Protein AF-A0A7V1Z4J2-F1 (afdb_monomer_lite)

Radius of gyration: 16.79 Å; chains: 1; bounding box: 36×43×46 Å

Structure (mmCIF, N/CA/C/O backbone):
data_AF-A0A7V1Z4J2-F1
#
_entry.id   AF-A0A7V1Z4J2-F1
#
loop_
_atom_site.group_PDB
_atom_site.id
_atom_site.type_symbol
_atom_site.label_atom_id
_atom_site.label_alt_id
_atom_site.label_comp_id
_atom_site.label_asym_id
_atom_site.label_entity_id
_atom_site.label_seq_id
_atom_site.pdbx_PDB_ins_code
_atom_site.Cartn_x
_atom_site.Cartn_y
_atom_site.Cartn_z
_atom_site.occupancy
_atom_site.B_iso_or_equiv
_atom_site.auth_seq_id
_atom_site.auth_comp_id
_atom_site.auth_asym_id
_atom_site.auth_atom_id
_atom_site.pdbx_PDB_model_num
ATOM 1 N N . MET A 1 1 ? -7.305 26.911 -0.740 1.00 30.84 1 MET A N 1
ATOM 2 C CA . MET A 1 1 ? -8.683 26.377 -0.811 1.00 30.84 1 MET A CA 1
ATOM 3 C C . MET A 1 1 ? -8.662 25.027 -0.116 1.00 30.84 1 MET A C 1
ATOM 5 O O . MET A 1 1 ? -8.066 24.104 -0.649 1.00 30.84 1 MET A O 1
ATOM 9 N N . VAL A 1 2 ? -9.168 24.940 1.114 1.00 36.78 2 VAL A N 1
ATOM 10 C CA . VAL A 1 2 ? -9.214 23.670 1.857 1.00 36.78 2 VAL A CA 1
ATOM 11 C C . VAL A 1 2 ? -10.354 22.862 1.244 1.00 36.78 2 VAL A C 1
ATOM 13 O O . VAL A 1 2 ? -11.504 23.298 1.319 1.00 36.78 2 VAL A O 1
ATOM 16 N N . LEU A 1 3 ? -10.051 21.749 0.566 1.00 43.34 3 LEU A N 1
ATOM 17 C CA . LEU A 1 3 ? -11.085 20.786 0.188 1.00 43.34 3 LEU A CA 1
ATOM 18 C C . LEU A 1 3 ? -11.777 20.373 1.489 1.00 43.34 3 LEU A C 1
ATOM 20 O O . LEU A 1 3 ? -11.142 19.775 2.352 1.00 43.34 3 LEU A O 1
ATOM 24 N N . LYS A 1 4 ? -13.052 20.739 1.661 1.00 47.94 4 LYS A N 1
ATOM 25 C CA . LYS A 1 4 ? -13.869 20.203 2.752 1.00 47.94 4 LYS A CA 1
ATOM 26 C C . LYS A 1 4 ? -13.860 18.689 2.594 1.00 47.94 4 LYS A C 1
ATOM 28 O O . LYS A 1 4 ? -14.430 18.167 1.638 1.00 47.94 4 LYS A O 1
ATOM 33 N N . LEU A 1 5 ? -13.145 18.028 3.494 1.00 56.81 5 LEU A N 1
ATOM 34 C CA . LEU A 1 5 ? -13.043 16.587 3.562 1.00 56.81 5 LEU A CA 1
ATOM 35 C C . LEU A 1 5 ? -14.447 16.029 3.786 1.00 56.81 5 LEU A C 1
ATOM 37 O O . LEU A 1 5 ? -15.035 16.188 4.856 1.00 56.81 5 LEU A O 1
ATOM 41 N N . ASP A 1 6 ? -15.029 15.454 2.741 1.00 74.75 6 ASP A N 1
ATOM 42 C CA . ASP A 1 6 ? -16.361 14.884 2.831 1.00 74.75 6 ASP A CA 1
ATOM 43 C C . ASP A 1 6 ? -16.260 13.534 3.546 1.00 74.75 6 ASP A C 1
ATOM 45 O O . ASP A 1 6 ? -15.936 12.502 2.951 1.00 74.75 6 ASP A O 1
ATOM 49 N N . ARG A 1 7 ? -16.505 13.556 4.858 1.00 78.00 7 ARG A N 1
ATOM 50 C CA . ARG A 1 7 ? -16.503 12.372 5.723 1.00 78.00 7 ARG A CA 1
ATOM 51 C C . ARG A 1 7 ? -17.369 11.245 5.152 1.00 78.00 7 ARG A C 1
ATOM 53 O O . ARG A 1 7 ? -17.015 10.079 5.310 1.00 78.00 7 ARG A O 1
ATOM 60 N N . GLN A 1 8 ? -18.470 11.564 4.463 1.00 78.75 8 GLN A N 1
ATOM 61 C CA . GLN A 1 8 ? -19.324 10.547 3.844 1.00 78.7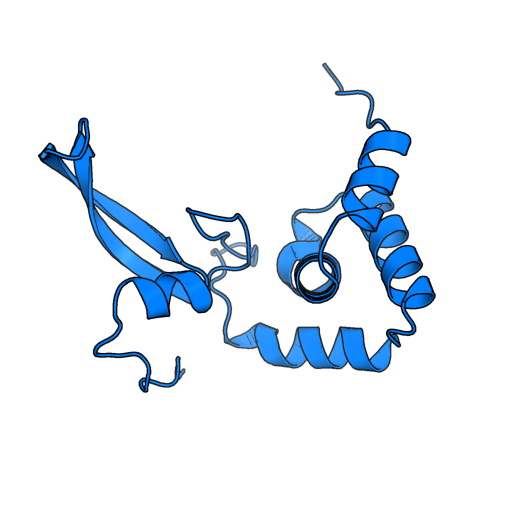5 8 GLN A CA 1
ATOM 62 C C . GLN A 1 8 ? -18.608 9.844 2.693 1.00 78.75 8 GLN A C 1
ATOM 64 O O . GLN A 1 8 ? -18.693 8.623 2.572 1.00 78.75 8 GLN A O 1
ATOM 69 N N . ARG A 1 9 ? -17.838 10.587 1.892 1.00 81.12 9 ARG A N 1
ATOM 70 C CA . ARG A 1 9 ? -17.018 10.013 0.820 1.00 81.12 9 ARG A CA 1
ATOM 71 C C . ARG A 1 9 ? -15.920 9.106 1.371 1.00 81.12 9 ARG A C 1
ATOM 73 O O . ARG A 1 9 ? -15.666 8.055 0.795 1.00 81.12 9 ARG A O 1
ATOM 80 N N . MET A 1 10 ? -15.296 9.470 2.491 1.00 80.44 10 MET A N 1
ATOM 81 C CA . MET A 1 10 ? -14.284 8.621 3.137 1.00 80.44 10 MET A CA 1
ATOM 82 C C . MET A 1 10 ? -14.884 7.320 3.671 1.00 80.44 10 MET A C 1
ATOM 84 O O . MET A 1 10 ? -14.317 6.257 3.442 1.00 80.44 10 MET A O 1
ATOM 88 N N . LEU A 1 11 ? -16.053 7.394 4.315 1.00 83.00 11 LEU A N 1
ATOM 89 C CA . LEU A 1 11 ? -16.788 6.217 4.785 1.00 83.00 11 LEU A CA 1
ATOM 90 C C . LEU A 1 11 ? -17.205 5.307 3.623 1.00 83.00 11 LEU A C 1
ATOM 92 O O . LEU A 1 11 ? -17.018 4.097 3.703 1.00 83.00 11 LEU A O 1
ATOM 96 N N . ALA A 1 12 ? -17.717 5.877 2.529 1.00 84.06 12 ALA A N 1
ATOM 97 C CA . ALA A 1 12 ? -18.084 5.117 1.336 1.00 84.06 12 ALA A CA 1
ATOM 98 C C . ALA A 1 12 ? -16.863 4.444 0.692 1.00 84.06 12 ALA A C 1
ATOM 100 O O . ALA A 1 12 ? -16.911 3.258 0.375 1.00 84.06 12 ALA A O 1
ATOM 101 N N . ASN A 1 13 ? -15.749 5.170 0.566 1.00 82.94 13 ASN A N 1
ATOM 102 C CA . ASN A 1 13 ? -14.497 4.623 0.048 1.00 82.94 13 ASN A CA 1
ATOM 103 C C . ASN A 1 13 ? -13.947 3.506 0.942 1.00 82.94 13 ASN A C 1
ATOM 105 O O . ASN A 1 13 ? -13.425 2.524 0.427 1.00 82.94 13 ASN A O 1
ATOM 109 N N . ALA A 1 14 ? -14.045 3.647 2.266 1.00 81.94 14 ALA A N 1
ATOM 110 C CA . ALA A 1 14 ? -13.615 2.608 3.193 1.00 81.94 14 ALA A CA 1
ATOM 111 C C . ALA A 1 14 ? -14.507 1.365 3.085 1.00 81.94 14 ALA A C 1
ATOM 113 O O . ALA A 1 14 ? -14.002 0.253 2.986 1.00 81.94 14 ALA A O 1
ATOM 114 N N . ALA A 1 15 ? -15.827 1.547 3.013 1.00 83.50 15 ALA A N 1
ATOM 115 C CA . ALA A 1 15 ? -16.774 0.448 2.860 1.00 83.50 15 ALA A CA 1
ATOM 116 C C . ALA A 1 15 ? -16.606 -0.313 1.531 1.00 83.50 15 ALA A C 1
ATOM 118 O O . ALA A 1 15 ? -16.792 -1.525 1.503 1.00 83.50 15 ALA A O 1
ATOM 119 N N . GLN A 1 16 ? -16.248 0.381 0.445 1.00 87.69 16 GLN A N 1
ATOM 120 C CA . GLN A 1 16 ? -16.040 -0.218 -0.880 1.00 87.69 16 GLN A CA 1
ATOM 121 C C . GLN A 1 16 ? -14.648 -0.830 -1.073 1.00 87.69 16 GLN A C 1
ATOM 123 O O . GLN A 1 16 ? -14.489 -1.685 -1.938 1.00 87.69 16 GLN A O 1
ATOM 128 N N . ALA A 1 17 ? -13.645 -0.390 -0.310 1.00 87.00 17 ALA A N 1
ATOM 129 C CA . ALA A 1 17 ? -12.280 -0.885 -0.444 1.00 87.00 17 ALA A CA 1
ATOM 130 C C . ALA A 1 17 ? -12.156 -2.346 0.006 1.00 87.00 17 ALA A C 1
ATOM 132 O O . ALA A 1 17 ? -12.786 -2.772 0.982 1.00 87.00 17 ALA A O 1
ATOM 133 N N . ASP A 1 18 ? -11.280 -3.092 -0.662 1.00 88.81 18 ASP A N 1
ATOM 134 C CA . ASP A 1 18 ? -10.929 -4.453 -0.265 1.00 88.81 18 ASP A CA 1
ATOM 135 C C . ASP A 1 18 ? -10.223 -4.464 1.097 1.00 88.81 18 ASP A C 1
ATOM 137 O O . ASP A 1 18 ? -9.535 -3.515 1.477 1.00 88.81 18 ASP A O 1
ATOM 141 N N . THR A 1 19 ? -10.347 -5.564 1.841 1.00 91.31 19 THR A N 1
ATOM 142 C CA . THR A 1 19 ? -9.733 -5.683 3.177 1.00 91.31 19 THR A CA 1
ATOM 143 C C . THR A 1 19 ? -8.212 -5.538 3.121 1.00 91.31 19 THR A C 1
ATOM 145 O O . THR A 1 19 ? -7.639 -4.840 3.951 1.00 91.31 19 THR A O 1
ATOM 148 N N . LEU A 1 20 ? -7.563 -6.131 2.114 1.00 87.38 20 LEU A N 1
ATOM 149 C CA . LEU A 1 20 ? -6.117 -5.994 1.907 1.00 87.38 20 LEU A CA 1
ATOM 150 C C . LEU A 1 20 ? -5.715 -4.551 1.581 1.00 87.38 20 LEU A C 1
ATOM 152 O O . LEU A 1 20 ? -4.702 -4.067 2.068 1.00 87.38 20 LEU A O 1
ATOM 156 N N . GLU A 1 21 ? -6.530 -3.840 0.802 1.00 86.88 21 GLU A N 1
ATOM 157 C CA . GLU A 1 21 ? -6.264 -2.440 0.477 1.00 86.88 21 GLU A CA 1
ATOM 158 C C . GLU A 1 21 ? -6.403 -1.536 1.709 1.00 86.88 21 GLU A C 1
ATOM 160 O O . GLU A 1 21 ? -5.600 -0.624 1.903 1.00 86.88 21 GLU A O 1
ATOM 165 N N . LEU A 1 22 ? -7.397 -1.792 2.565 1.00 90.75 22 LEU A N 1
ATOM 166 C CA . LEU A 1 22 ? -7.527 -1.092 3.842 1.00 90.75 22 LEU A CA 1
ATOM 167 C C . LEU A 1 22 ? -6.359 -1.393 4.779 1.00 90.75 22 LEU A C 1
ATOM 169 O O . LEU A 1 22 ? -5.847 -0.467 5.404 1.00 90.75 22 LEU A O 1
ATOM 173 N N . LEU A 1 23 ? -5.918 -2.651 4.841 1.00 92.25 23 LEU A N 1
ATOM 174 C CA . LEU A 1 23 ? -4.742 -3.054 5.606 1.00 92.25 23 LEU A CA 1
ATOM 175 C C . LEU A 1 23 ? -3.494 -2.297 5.139 1.00 92.25 23 LEU A C 1
ATOM 177 O O . LEU A 1 23 ? -2.855 -1.641 5.956 1.00 92.25 23 LEU A O 1
ATOM 181 N N . ASP A 1 24 ? -3.198 -2.289 3.836 1.00 89.12 24 ASP A N 1
ATOM 182 C CA . ASP A 1 24 ? -2.066 -1.539 3.270 1.00 89.12 24 ASP A CA 1
ATOM 183 C C . ASP A 1 24 ? -2.134 -0.048 3.618 1.00 89.12 24 ASP A C 1
ATOM 185 O O . ASP A 1 24 ? -1.122 0.577 3.942 1.00 89.12 24 ASP A O 1
ATOM 189 N N . ARG A 1 25 ? -3.338 0.528 3.583 1.00 89.06 25 ARG A N 1
ATOM 190 C CA . ARG A 1 25 ? -3.590 1.932 3.916 1.00 89.06 25 ARG A CA 1
ATOM 191 C C . ARG A 1 25 ? -3.263 2.259 5.372 1.00 89.06 25 ARG A C 1
ATOM 193 O O . ARG A 1 25 ? -2.591 3.257 5.616 1.00 89.06 25 ARG A O 1
ATOM 200 N N . VAL A 1 26 ? -3.700 1.439 6.328 1.00 91.75 26 VAL A N 1
ATOM 201 C CA . VAL A 1 26 ? -3.502 1.720 7.765 1.00 91.75 26 VAL A CA 1
ATOM 202 C C . VAL A 1 26 ? -2.126 1.308 8.290 1.00 91.75 26 VAL A C 1
ATOM 204 O O . VAL A 1 26 ? -1.694 1.837 9.317 1.00 91.75 26 VAL A O 1
ATOM 207 N N . THR A 1 27 ? -1.422 0.403 7.599 1.00 91.69 27 THR A N 1
ATOM 208 C CA . THR A 1 27 ? -0.105 -0.089 8.030 1.00 91.69 27 THR A CA 1
ATOM 209 C C . THR A 1 27 ? 1.048 0.540 7.254 1.00 91.69 27 THR A C 1
ATOM 211 O O . THR A 1 27 ? 1.961 1.106 7.852 1.00 91.69 27 THR A O 1
ATOM 214 N N . VAL A 1 28 ? 1.025 0.448 5.925 1.00 89.44 28 VAL A N 1
ATOM 215 C CA . VAL A 1 28 ? 2.150 0.803 5.057 1.00 89.44 28 VAL A CA 1
ATOM 216 C C . VAL A 1 28 ? 2.035 2.247 4.592 1.00 89.44 28 VAL A C 1
ATOM 218 O O . VAL A 1 28 ? 3.006 2.998 4.632 1.00 89.44 28 VAL A O 1
ATOM 221 N N . LEU A 1 29 ? 0.838 2.647 4.172 1.00 85.75 29 LEU A N 1
ATOM 222 C CA . LEU A 1 29 ? 0.566 3.965 3.606 1.00 85.75 29 LEU A CA 1
ATOM 223 C C . LEU A 1 29 ? -0.025 4.932 4.636 1.00 85.75 29 LEU A C 1
ATOM 225 O O . LEU A 1 29 ? -0.567 5.964 4.250 1.00 85.75 29 LEU A O 1
ATOM 229 N N . ARG A 1 30 ? 0.114 4.639 5.936 1.00 87.94 30 ARG A N 1
ATOM 230 C CA . ARG A 1 30 ? -0.451 5.451 7.026 1.00 87.94 30 ARG A CA 1
ATOM 231 C C . ARG A 1 30 ? -0.037 6.921 6.932 1.00 87.94 30 ARG A C 1
ATOM 233 O O . ARG A 1 30 ? -0.845 7.802 7.183 1.00 87.94 30 ARG A O 1
ATOM 240 N N . GLU A 1 31 ? 1.200 7.180 6.513 1.00 84.75 31 GLU A N 1
ATOM 241 C CA . GLU A 1 31 ? 1.759 8.531 6.338 1.00 84.75 31 GLU A CA 1
ATOM 242 C C . GLU A 1 31 ? 1.095 9.335 5.205 1.00 84.75 31 GLU A C 1
ATOM 244 O O . GLU A 1 31 ? 1.169 10.560 5.192 1.00 84.75 31 GLU A O 1
ATOM 249 N N . HIS A 1 32 ? 0.412 8.665 4.271 1.00 83.31 32 HIS A N 1
ATOM 250 C CA . HIS A 1 32 ? -0.333 9.302 3.179 1.00 83.31 32 HIS A CA 1
ATOM 251 C C . HIS A 1 32 ? -1.771 9.654 3.569 1.00 83.31 32 HIS A C 1
ATOM 253 O O . HIS A 1 32 ? -2.509 10.220 2.760 1.00 83.31 32 HIS A O 1
ATOM 259 N N . LEU A 1 33 ? -2.192 9.278 4.775 1.00 84.50 33 LEU A N 1
ATOM 260 C CA . LEU A 1 33 ? -3.553 9.439 5.249 1.00 84.50 33 LEU A CA 1
ATOM 261 C C . LEU A 1 33 ? -3.631 10.538 6.296 1.00 84.50 33 LEU A C 1
ATOM 263 O O . LEU A 1 33 ? -2.791 10.659 7.186 1.00 84.50 33 LEU A O 1
ATOM 267 N N . GLU A 1 34 ? -4.709 11.310 6.230 1.00 86.81 34 GLU A N 1
ATOM 268 C CA . GLU A 1 34 ? -5.078 12.166 7.346 1.00 86.81 34 GLU A CA 1
ATOM 269 C C . GLU A 1 34 ? -5.496 11.307 8.549 1.00 86.81 34 GLU A C 1
ATOM 271 O O . GLU A 1 34 ? -6.093 10.243 8.358 1.00 86.81 34 GLU A O 1
ATOM 276 N N . PRO A 1 35 ? -5.262 11.763 9.793 1.00 87.00 35 PRO A N 1
ATOM 277 C CA . PRO A 1 35 ? -5.566 10.978 10.992 1.00 87.00 35 PRO A CA 1
ATOM 278 C C . PRO A 1 35 ? -7.007 10.447 11.037 1.00 87.00 35 PRO A C 1
ATOM 280 O O . PRO A 1 35 ? -7.233 9.281 11.342 1.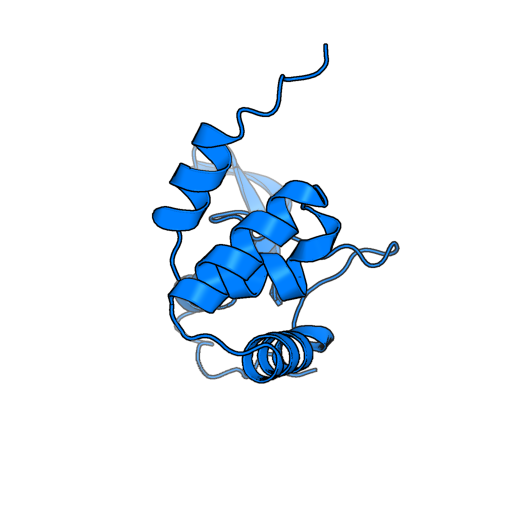00 87.00 35 PRO A O 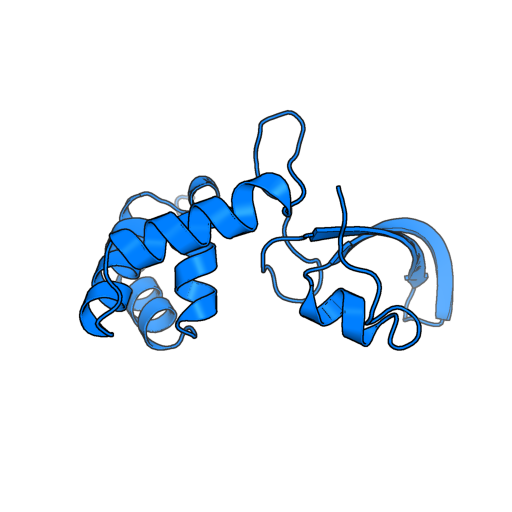1
ATOM 283 N N . GLN A 1 36 ? -7.979 11.265 10.620 1.00 87.31 36 GLN A N 1
ATOM 284 C CA . GLN A 1 36 ? -9.392 10.865 10.555 1.00 87.31 36 GLN A CA 1
ATOM 285 C C . GLN A 1 36 ? -9.652 9.746 9.533 1.00 87.31 36 GLN A C 1
ATOM 287 O O . GLN A 1 36 ? -10.548 8.926 9.723 1.00 87.31 36 GLN A O 1
ATOM 292 N N . ALA A 1 37 ? -8.882 9.695 8.442 1.00 88.00 37 ALA A N 1
ATOM 293 C CA . ALA A 1 37 ? -8.980 8.630 7.447 1.00 88.00 37 ALA A CA 1
ATOM 294 C C . ALA A 1 37 ? -8.519 7.289 8.025 1.00 88.00 37 ALA A C 1
ATOM 296 O O . ALA A 1 37 ? -9.119 6.255 7.735 1.00 88.00 37 ALA A O 1
ATOM 297 N N . VAL A 1 38 ? -7.464 7.325 8.847 1.00 90.25 38 VAL A N 1
ATOM 298 C CA . VAL A 1 38 ? -6.924 6.147 9.531 1.00 90.25 38 VAL A CA 1
ATOM 299 C C . VAL A 1 38 ? -7.955 5.591 10.506 1.00 90.25 38 VAL A C 1
ATOM 301 O O . VAL A 1 38 ? -8.265 4.409 10.430 1.00 90.25 38 VAL A O 1
ATOM 304 N N . GLU A 1 39 ? -8.565 6.443 11.332 1.00 91.19 39 GLU A N 1
ATOM 305 C CA . GLU A 1 39 ? -9.614 6.027 12.275 1.00 91.19 39 GLU A CA 1
ATOM 306 C C . GLU A 1 39 ? -10.808 5.368 11.567 1.00 91.19 39 GLU A C 1
ATOM 308 O O . GLU A 1 39 ? -11.308 4.332 12.005 1.00 91.19 39 GLU A O 1
ATOM 313 N N . ILE A 1 40 ? -11.255 5.938 10.440 1.00 92.12 40 ILE A N 1
ATOM 314 C CA . ILE A 1 40 ? -12.352 5.369 9.643 1.00 92.12 40 ILE A CA 1
ATOM 315 C C . ILE A 1 40 ? -11.969 3.994 9.081 1.00 92.12 40 ILE A C 1
ATOM 317 O O . ILE A 1 40 ? -12.781 3.069 9.109 1.00 92.12 40 ILE A O 1
ATOM 321 N N . ALA A 1 41 ? -10.748 3.853 8.564 1.00 91.00 41 ALA A N 1
ATOM 322 C CA . ALA A 1 41 ? -10.273 2.600 7.994 1.00 91.00 41 ALA A CA 1
ATOM 323 C C . ALA A 1 41 ? -10.065 1.514 9.064 1.00 91.00 41 ALA A C 1
ATOM 325 O O . ALA A 1 41 ? -10.467 0.373 8.849 1.00 91.00 41 ALA A O 1
ATOM 326 N N . GLU A 1 42 ? -9.508 1.860 10.228 1.00 93.12 42 GLU A N 1
ATOM 327 C CA . GLU A 1 42 ? -9.350 0.945 11.366 1.00 93.12 42 GLU A CA 1
ATOM 328 C C . GLU A 1 42 ? -10.716 0.488 11.907 1.00 93.12 42 GLU A C 1
ATOM 330 O O . GLU A 1 42 ? -10.913 -0.702 12.151 1.00 93.12 42 GLU A O 1
ATOM 335 N N . ALA A 1 43 ? -11.698 1.392 12.010 1.00 93.00 43 ALA A N 1
ATOM 336 C CA . ALA A 1 43 ? -13.061 1.035 12.409 1.00 93.00 43 ALA A CA 1
ATOM 337 C C . ALA A 1 43 ? -13.738 0.085 11.405 1.00 93.00 43 ALA A C 1
ATOM 339 O O . ALA A 1 43 ? -14.442 -0.849 11.798 1.00 93.00 43 ALA A O 1
ATOM 340 N N . GLU A 1 44 ? -13.518 0.297 10.107 1.00 94.06 44 GLU A N 1
ATOM 341 C CA . GLU A 1 44 ? -14.026 -0.588 9.058 1.00 94.06 44 GLU A CA 1
ATOM 342 C C . GLU A 1 44 ? -13.347 -1.967 9.089 1.00 94.06 44 GLU A C 1
ATOM 344 O O . GLU A 1 44 ? -14.027 -2.982 8.952 1.00 94.06 44 GLU A O 1
ATOM 349 N N . LEU A 1 45 ? -12.034 -2.030 9.329 1.00 94.88 45 LEU A N 1
ATOM 350 C CA . LEU A 1 45 ? -11.304 -3.288 9.518 1.00 94.88 45 LEU A CA 1
ATOM 351 C C . LEU A 1 45 ? -11.806 -4.054 10.747 1.00 94.88 45 LEU A C 1
ATOM 353 O O . LEU A 1 45 ? -12.091 -5.248 10.645 1.00 94.88 45 LEU A O 1
ATOM 357 N N . ALA A 1 46 ? -12.015 -3.363 11.869 1.00 94.62 46 ALA A N 1
ATOM 358 C CA . ALA A 1 46 ? -12.597 -3.954 13.070 1.00 94.62 46 ALA A CA 1
ATOM 359 C C . ALA A 1 46 ? -14.008 -4.508 12.806 1.00 94.62 46 ALA A C 1
ATOM 361 O O . ALA A 1 46 ? -14.334 -5.616 13.231 1.00 94.62 46 ALA A O 1
ATOM 362 N N . ARG A 1 47 ? -14.838 -3.791 12.031 1.00 94.00 47 ARG A N 1
ATOM 363 C CA . ARG A 1 47 ? -16.167 -4.265 11.601 1.00 94.00 47 ARG A CA 1
ATOM 364 C C . ARG A 1 47 ? -16.094 -5.541 10.756 1.00 94.00 47 ARG A C 1
ATOM 366 O O . ARG A 1 47 ? -17.020 -6.347 10.796 1.00 94.00 47 ARG A O 1
ATOM 373 N N . ARG A 1 48 ? -15.004 -5.735 10.009 1.00 94.56 48 ARG A N 1
ATOM 374 C CA . ARG A 1 48 ? -14.725 -6.948 9.219 1.00 94.56 48 ARG A CA 1
ATOM 375 C C . ARG A 1 48 ? -14.093 -8.077 10.041 1.00 94.56 48 ARG A C 1
ATOM 377 O O . ARG A 1 48 ? -13.794 -9.123 9.476 1.00 94.56 48 ARG A O 1
ATOM 384 N N . GLY A 1 49 ? -13.911 -7.882 11.348 1.00 95.31 49 GLY A N 1
ATOM 385 C CA . GLY A 1 49 ? -13.325 -8.867 12.255 1.00 95.31 49 GLY A CA 1
ATOM 386 C C . GLY A 1 49 ? -11.799 -8.916 12.237 1.00 95.31 49 GLY A C 1
ATOM 387 O O . GLY A 1 49 ? -11.237 -9.830 12.829 1.00 95.31 49 GLY A O 1
ATOM 388 N N . ILE A 1 50 ? -11.134 -7.956 11.586 1.00 96.19 50 ILE A N 1
ATOM 389 C CA . ILE A 1 50 ? -9.674 -7.867 11.583 1.00 96.19 50 ILE A CA 1
ATOM 390 C C . ILE A 1 50 ? -9.203 -7.266 12.906 1.00 96.19 50 ILE A C 1
ATOM 392 O O . ILE A 1 50 ? -9.651 -6.196 13.326 1.00 96.19 50 ILE A O 1
ATOM 396 N N . THR A 1 51 ? -8.289 -7.968 13.558 1.00 94.00 51 THR A N 1
ATOM 397 C CA . THR A 1 51 ? -7.754 -7.625 14.872 1.00 94.00 51 THR A CA 1
ATOM 398 C C . THR A 1 51 ? -6.564 -6.663 14.775 1.00 94.00 51 THR A C 1
ATOM 400 O O . THR A 1 51 ? -5.855 -6.641 13.764 1.00 94.00 51 THR A O 1
ATOM 403 N N . PRO A 1 52 ? -6.280 -5.884 15.836 1.00 91.94 52 PRO A N 1
ATOM 404 C CA . PRO A 1 52 ? -5.062 -5.077 15.907 1.00 91.94 52 PRO A CA 1
ATOM 405 C C . PRO A 1 52 ? -3.778 -5.894 15.697 1.00 91.94 52 PRO A C 1
ATOM 407 O O . PRO A 1 52 ? -2.854 -5.409 15.048 1.00 91.94 52 PRO A O 1
ATOM 410 N N . ASP A 1 53 ? -3.738 -7.141 16.178 1.00 93.06 53 ASP A N 1
ATOM 411 C CA . ASP A 1 53 ? -2.583 -8.030 16.006 1.00 93.06 53 ASP A CA 1
ATOM 412 C C . ASP A 1 53 ? -2.360 -8.414 14.535 1.00 93.06 53 ASP A C 1
ATOM 414 O O . ASP A 1 53 ? -1.220 -8.456 14.066 1.00 93.06 53 ASP A O 1
ATOM 418 N N . GLU A 1 54 ? -3.434 -8.653 13.773 1.00 92.75 54 GLU A N 1
ATOM 419 C CA . GLU A 1 54 ? -3.356 -8.900 12.326 1.00 92.75 54 GLU A CA 1
ATOM 420 C C . GLU A 1 54 ? -2.891 -7.657 11.565 1.00 92.75 54 GLU A C 1
ATOM 422 O O . GLU A 1 54 ? -2.053 -7.766 10.667 1.00 92.75 54 GLU A O 1
ATOM 427 N N . ILE A 1 55 ? -3.376 -6.474 11.955 1.00 92.62 55 ILE A N 1
ATOM 428 C CA . ILE A 1 55 ? -2.928 -5.190 11.399 1.00 92.62 55 ILE A CA 1
ATOM 429 C C . ILE A 1 55 ? -1.424 -5.016 11.644 1.00 92.62 55 ILE A C 1
ATOM 431 O O . ILE A 1 55 ? -0.666 -4.716 10.719 1.00 92.62 55 ILE A O 1
ATOM 435 N N . GLU A 1 56 ? -0.959 -5.245 12.871 1.00 91.88 56 GLU A N 1
ATOM 436 C CA . GLU A 1 56 ? 0.456 -5.100 13.207 1.00 91.88 56 GLU A CA 1
ATOM 437 C C . GLU A 1 56 ? 1.321 -6.143 12.484 1.00 91.88 56 GLU A C 1
ATOM 439 O O . GLU A 1 56 ? 2.379 -5.815 11.940 1.00 91.88 56 GLU A O 1
ATOM 444 N N . SER A 1 57 ? 0.854 -7.392 12.421 1.00 91.25 57 SER A N 1
ATOM 445 C CA . SER A 1 57 ? 1.513 -8.476 11.691 1.00 91.25 57 SER A CA 1
ATOM 446 C C . SER A 1 57 ? 1.675 -8.141 10.208 1.00 91.25 57 SER A C 1
ATOM 448 O O . SER A 1 57 ? 2.777 -8.268 9.666 1.00 91.25 57 SER A O 1
ATOM 450 N N . HIS A 1 58 ? 0.622 -7.613 9.575 1.00 90.75 58 HIS A N 1
ATOM 451 C CA . HIS A 1 58 ? 0.667 -7.136 8.193 1.00 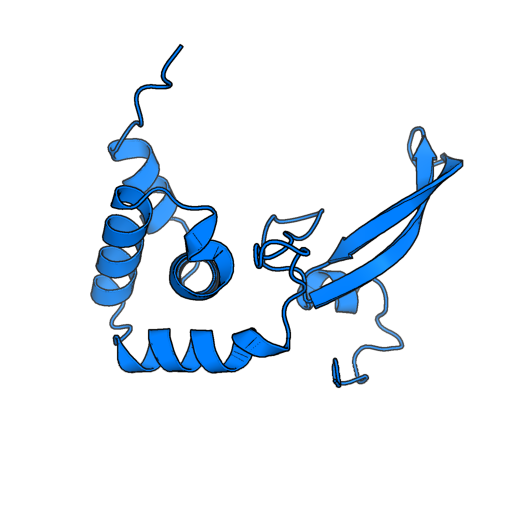90.75 58 HIS A CA 1
ATOM 452 C C . HIS A 1 58 ? 1.689 -6.005 8.037 1.00 90.75 58 HIS A C 1
ATOM 454 O O . HIS A 1 58 ? 2.552 -6.054 7.163 1.00 90.75 58 HIS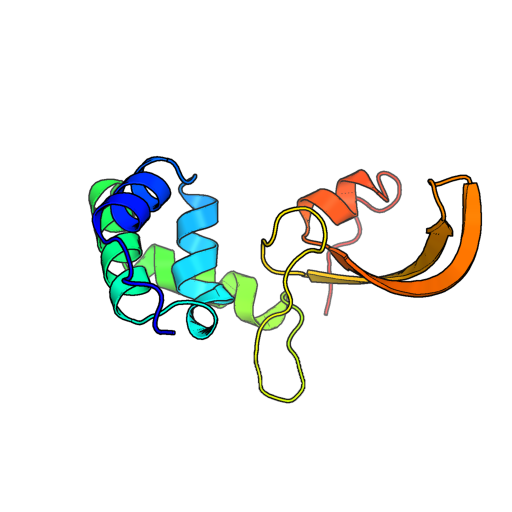 A O 1
ATOM 460 N N . GLY A 1 59 ? 1.681 -5.021 8.939 1.00 88.25 59 GLY A N 1
ATOM 461 C CA . GLY A 1 59 ? 2.669 -3.940 8.942 1.00 88.25 59 GLY A CA 1
ATOM 462 C C . GLY A 1 59 ? 4.115 -4.438 9.042 1.00 88.25 59 GLY A C 1
ATOM 463 O O . GLY A 1 59 ? 4.974 -3.988 8.282 1.00 88.25 59 GLY A O 1
ATOM 464 N N . ARG A 1 60 ? 4.396 -5.406 9.926 1.00 89.44 60 ARG A N 1
ATOM 465 C CA . ARG A 1 60 ? 5.729 -6.023 10.056 1.00 89.44 60 ARG A CA 1
ATOM 466 C C . ARG A 1 60 ? 6.144 -6.771 8.792 1.00 89.44 60 ARG A C 1
ATOM 468 O O . ARG A 1 60 ? 7.296 -6.642 8.375 1.00 89.44 60 ARG A O 1
ATOM 475 N N . HIS A 1 61 ? 5.216 -7.505 8.179 1.00 87.81 61 HIS A N 1
ATOM 476 C CA . HIS A 1 61 ? 5.461 -8.249 6.946 1.00 87.81 61 HIS A CA 1
ATOM 477 C C . HIS A 1 61 ? 5.927 -7.331 5.808 1.00 87.81 61 HIS A C 1
ATOM 479 O O . HIS A 1 61 ? 6.892 -7.644 5.115 1.00 87.81 61 HIS A O 1
ATOM 485 N N . TRP A 1 62 ? 5.298 -6.164 5.661 1.00 87.00 62 TRP A N 1
ATOM 486 C CA . TRP A 1 62 ? 5.598 -5.234 4.571 1.00 87.00 62 TRP A CA 1
ATOM 487 C C . TRP A 1 62 ? 6.722 -4.247 4.864 1.00 87.00 62 TRP A C 1
ATOM 489 O O . TRP A 1 62 ? 7.303 -3.699 3.931 1.00 87.00 62 TRP A O 1
ATOM 499 N N . ARG A 1 63 ? 7.070 -4.019 6.137 1.00 83.12 63 ARG A N 1
ATOM 500 C CA . ARG A 1 63 ? 7.985 -2.941 6.552 1.00 83.12 63 ARG A CA 1
ATOM 501 C C . ARG A 1 63 ? 9.310 -2.898 5.785 1.00 83.12 63 ARG A C 1
ATOM 503 O O . ARG A 1 63 ? 9.780 -1.800 5.499 1.00 83.12 63 ARG A O 1
ATOM 510 N N . HIS A 1 64 ? 9.887 -4.061 5.491 1.00 82.31 64 HIS A N 1
ATOM 511 C CA . HIS A 1 64 ? 11.176 -4.213 4.807 1.00 82.31 64 HIS A CA 1
ATOM 512 C C . HIS A 1 64 ? 11.043 -4.415 3.290 1.00 82.31 64 HIS A C 1
ATOM 514 O O . HIS A 1 64 ? 12.017 -4.253 2.574 1.00 82.31 64 HIS A O 1
ATOM 520 N N . ARG A 1 65 ? 9.842 -4.729 2.792 1.00 86.81 65 ARG A N 1
ATOM 521 C CA . ARG A 1 65 ? 9.597 -5.075 1.381 1.00 86.81 65 ARG A CA 1
ATOM 522 C C . ARG A 1 65 ? 9.186 -3.885 0.522 1.00 86.81 65 ARG A C 1
ATOM 524 O O . ARG A 1 65 ? 9.142 -3.985 -0.699 1.00 86.81 65 ARG A O 1
ATOM 531 N N . VAL A 1 66 ? 8.801 -2.781 1.157 1.00 90.31 66 VAL A N 1
ATOM 532 C CA . VAL A 1 66 ? 8.262 -1.604 0.473 1.00 90.31 66 VAL A CA 1
ATOM 533 C C . VAL A 1 66 ? 9.345 -0.567 0.243 1.00 90.31 66 VAL A C 1
ATOM 535 O O . VAL A 1 66 ? 10.164 -0.284 1.118 1.00 90.31 66 VAL A O 1
ATOM 538 N N . LEU A 1 67 ? 9.310 0.047 -0.932 1.00 90.06 67 LEU A N 1
ATOM 539 C CA . LEU A 1 67 ? 10.227 1.116 -1.284 1.00 90.06 67 LEU A CA 1
ATOM 540 C C . LEU A 1 67 ? 9.854 2.387 -0.532 1.00 90.06 67 LEU A C 1
ATOM 542 O O . LEU A 1 67 ? 8.706 2.833 -0.579 1.00 90.06 67 LEU A O 1
ATOM 546 N N . ARG A 1 68 ? 10.843 2.997 0.119 1.00 90.25 68 ARG A N 1
ATOM 547 C CA . ARG A 1 68 ? 10.701 4.266 0.836 1.00 90.25 68 ARG A CA 1
ATOM 548 C C . ARG A 1 68 ? 11.586 5.339 0.220 1.00 90.25 68 ARG A C 1
ATOM 550 O O . ARG A 1 68 ? 12.605 5.036 -0.399 1.00 90.25 68 ARG A O 1
ATOM 557 N N . ASP A 1 69 ? 11.175 6.589 0.357 1.00 88.12 69 ASP A N 1
ATOM 558 C CA . ASP A 1 69 ? 12.011 7.740 0.045 1.00 88.12 69 ASP A CA 1
ATOM 559 C C . ASP A 1 69 ? 13.001 8.043 1.186 1.00 88.12 69 ASP A C 1
ATOM 561 O O . ASP A 1 69 ? 12.976 7.428 2.254 1.00 88.12 69 ASP A O 1
ATOM 565 N N . GLU A 1 70 ? 13.880 9.022 0.968 1.00 88.06 70 GLU A N 1
ATOM 566 C CA . GLU A 1 70 ? 14.873 9.473 1.957 1.00 88.06 70 GLU A CA 1
ATOM 567 C C . GLU A 1 70 ? 14.244 10.047 3.240 1.00 88.06 70 GLU A C 1
ATOM 569 O O . GLU A 1 70 ? 14.920 10.195 4.255 1.00 88.06 70 GLU A O 1
ATOM 574 N N . ARG A 1 71 ? 12.949 10.381 3.203 1.00 85.25 71 ARG A N 1
ATOM 575 C CA . ARG A 1 71 ? 12.171 10.906 4.331 1.00 85.25 71 ARG A CA 1
ATOM 576 C C . ARG A 1 71 ? 11.396 9.806 5.058 1.00 85.25 71 ARG A C 1
ATOM 578 O O . ARG A 1 71 ? 10.758 10.097 6.065 1.00 85.25 71 ARG A O 1
ATOM 585 N N . GLY A 1 72 ? 11.469 8.564 4.577 1.00 83.81 72 GLY A N 1
ATOM 586 C CA . GLY A 1 72 ? 10.769 7.409 5.124 1.00 83.81 72 GLY A CA 1
ATOM 587 C C . GLY A 1 72 ? 9.383 7.152 4.528 1.00 83.81 72 GLY A C 1
ATOM 588 O O . GLY A 1 72 ? 8.800 6.117 4.858 1.00 83.81 72 GLY A O 1
ATOM 589 N N . MET A 1 73 ? 8.888 8.001 3.620 1.00 86.19 73 MET A N 1
ATOM 590 C CA . MET A 1 73 ? 7.572 7.838 2.998 1.00 86.19 73 MET A CA 1
ATOM 591 C C . MET A 1 73 ? 7.578 6.707 1.980 1.00 86.19 73 MET A C 1
ATOM 593 O O . MET A 1 73 ? 8.477 6.593 1.148 1.00 86.19 73 MET A O 1
ATOM 597 N N . VAL A 1 74 ? 6.543 5.873 2.019 1.00 89.81 74 VAL A N 1
ATOM 598 C CA . VAL A 1 74 ? 6.403 4.745 1.094 1.00 89.81 74 VAL A CA 1
ATOM 599 C C . VAL A 1 74 ? 6.028 5.228 -0.305 1.00 89.81 74 VAL A C 1
ATOM 601 O O . VAL A 1 74 ? 5.117 6.029 -0.485 1.00 89.81 74 VAL A O 1
ATOM 604 N N . TRP A 1 75 ? 6.694 4.705 -1.327 1.00 90.62 75 TRP A N 1
ATOM 605 C CA . TRP A 1 75 ? 6.299 4.963 -2.702 1.00 90.62 75 TRP A CA 1
ATOM 606 C C . TRP A 1 75 ? 5.049 4.177 -3.089 1.00 90.62 75 TRP A C 1
ATOM 608 O O . TRP A 1 75 ? 4.891 3.014 -2.732 1.00 90.62 75 TRP A O 1
ATOM 618 N N . ASN A 1 76 ? 4.202 4.792 -3.913 1.00 90.81 76 ASN A N 1
ATOM 619 C CA . ASN A 1 76 ? 3.017 4.147 -4.469 1.00 90.81 76 ASN A CA 1
ATOM 620 C C . ASN A 1 76 ? 3.282 3.592 -5.870 1.00 90.81 76 ASN A C 1
ATOM 622 O O . ASN A 1 76 ? 4.053 4.144 -6.660 1.00 90.81 76 ASN A O 1
ATOM 626 N N . CYS A 1 77 ? 2.577 2.516 -6.196 1.00 90.81 77 CYS A N 1
ATOM 627 C CA . CYS A 1 77 ? 2.530 1.931 -7.517 1.00 90.81 77 CYS A CA 1
ATOM 628 C C . CYS A 1 77 ? 1.925 2.925 -8.507 1.00 90.81 77 CYS A C 1
ATOM 630 O O . CYS A 1 77 ? 0.842 3.467 -8.275 1.00 90.81 77 CYS A O 1
ATOM 632 N N . CYS A 1 78 ? 2.579 3.092 -9.655 1.00 89.44 78 CYS A N 1
ATOM 633 C CA . CYS A 1 78 ? 2.131 3.997 -10.710 1.00 89.44 78 CYS A CA 1
ATOM 634 C C . CYS A 1 78 ? 0.779 3.605 -11.336 1.00 89.44 78 CYS A C 1
ATOM 636 O O . CYS A 1 78 ? 0.186 4.429 -12.025 1.00 89.44 78 CYS A O 1
ATOM 638 N N . LEU A 1 79 ? 0.322 2.362 -11.139 1.00 87.69 79 LEU A N 1
ATOM 639 C CA . LEU A 1 79 ? -0.867 1.804 -11.792 1.00 87.69 79 LEU A CA 1
ATOM 640 C C . LEU A 1 79 ? -2.104 1.737 -10.883 1.00 87.69 79 LEU A C 1
ATOM 642 O O . LEU A 1 79 ? -3.205 1.978 -11.361 1.00 87.69 79 LEU A O 1
ATOM 646 N N . CYS A 1 80 ? -1.952 1.426 -9.589 1.00 87.25 80 CYS A N 1
ATOM 647 C CA . CYS A 1 80 ? -3.092 1.300 -8.661 1.00 87.25 80 CYS A CA 1
ATOM 648 C C . CYS A 1 80 ? -2.956 2.060 -7.340 1.00 87.25 80 CYS A C 1
ATOM 650 O O . CYS A 1 80 ? -3.870 2.002 -6.526 1.00 87.25 80 CYS A O 1
ATOM 652 N N . GLY A 1 81 ? -1.832 2.728 -7.076 1.00 82.94 81 GLY A N 1
ATOM 653 C CA . GLY A 1 81 ? -1.648 3.466 -5.824 1.00 82.94 81 GLY A CA 1
ATOM 654 C C . GLY A 1 81 ? -1.352 2.615 -4.579 1.00 82.94 81 GLY A C 1
ATOM 655 O O . GLY A 1 81 ? -1.160 3.192 -3.516 1.00 82.94 81 GLY A O 1
ATOM 656 N N . ARG A 1 82 ? -1.272 1.277 -4.683 1.00 87.44 82 ARG A N 1
ATOM 657 C CA . ARG A 1 82 ? -0.787 0.397 -3.593 1.00 87.44 82 ARG A CA 1
ATOM 658 C C . ARG A 1 82 ? 0.698 0.619 -3.314 1.00 87.44 82 ARG A C 1
ATOM 660 O O . ARG A 1 82 ? 1.396 1.150 -4.173 1.00 87.44 82 ARG A O 1
ATOM 667 N N . ALA A 1 83 ? 1.197 0.158 -2.171 1.00 89.62 83 ALA A N 1
ATOM 668 C CA . ALA A 1 83 ? 2.615 0.255 -1.837 1.00 89.62 83 ALA A CA 1
ATOM 669 C C . ALA A 1 83 ? 3.503 -0.393 -2.915 1.00 89.62 83 ALA A C 1
ATOM 671 O O . ALA A 1 83 ? 3.240 -1.502 -3.389 1.00 89.62 83 ALA A O 1
ATOM 672 N N . ALA A 1 84 ? 4.536 0.329 -3.337 1.00 91.62 84 ALA A N 1
ATOM 673 C CA . ALA A 1 84 ? 5.498 -0.145 -4.314 1.00 91.62 84 ALA A CA 1
ATOM 674 C C . ALA A 1 84 ? 6.575 -0.996 -3.641 1.00 91.62 84 ALA A C 1
ATOM 676 O O . ALA A 1 84 ? 7.093 -0.634 -2.586 1.00 91.62 84 ALA A O 1
ATOM 677 N N . VAL A 1 85 ? 6.934 -2.096 -4.293 1.00 91.31 85 VAL A N 1
ATOM 678 C CA . VAL A 1 85 ? 7.952 -3.058 -3.837 1.00 91.31 85 VAL A CA 1
ATOM 679 C C . VAL A 1 85 ? 9.128 -3.156 -4.805 1.00 91.31 85 VAL A C 1
ATOM 681 O O . VAL A 1 85 ? 10.197 -3.618 -4.432 1.00 91.31 85 VAL A O 1
ATOM 684 N N . ALA A 1 86 ? 8.950 -2.693 -6.045 1.00 89.81 86 ALA A N 1
ATOM 685 C CA . ALA A 1 86 ? 9.985 -2.711 -7.068 1.00 89.81 86 ALA A CA 1
ATOM 686 C C . ALA A 1 86 ? 10.023 -1.400 -7.859 1.00 89.81 86 ALA A C 1
ATOM 688 O O . ALA A 1 86 ? 8.990 -0.757 -8.082 1.00 89.81 86 ALA A O 1
ATOM 689 N N . GLU A 1 87 ? 11.233 -1.007 -8.257 1.00 91.00 87 GLU A N 1
ATOM 690 C CA . GLU A 1 87 ? 11.518 0.148 -9.106 1.00 91.00 87 GLU A CA 1
ATOM 691 C C . GLU A 1 87 ? 12.203 -0.331 -10.383 1.00 91.00 87 GLU A C 1
ATOM 693 O O . GLU A 1 87 ? 13.117 -1.150 -10.347 1.00 91.00 87 GLU A O 1
ATOM 698 N N . GLU A 1 88 ? 11.765 0.213 -11.511 1.00 88.81 88 GLU A N 1
ATOM 699 C CA . GLU A 1 88 ? 12.252 -0.147 -12.831 1.00 88.81 88 GLU A CA 1
ATOM 700 C C . GLU A 1 88 ? 12.540 1.074 -13.676 1.00 88.81 88 GLU A C 1
ATOM 702 O O . GLU A 1 88 ? 11.814 2.067 -13.628 1.00 88.81 88 GLU A O 1
ATOM 707 N N . LEU A 1 89 ? 13.579 0.986 -14.500 1.00 87.12 89 LEU A N 1
ATOM 708 C CA . LEU A 1 89 ? 13.857 1.995 -15.505 1.00 87.12 89 LEU A CA 1
ATOM 709 C C . LEU A 1 89 ? 13.249 1.552 -16.831 1.00 87.12 89 LEU A C 1
ATOM 711 O O . LEU A 1 89 ? 13.763 0.647 -17.480 1.00 87.12 89 LEU A O 1
ATOM 715 N N . ASP A 1 90 ? 12.189 2.228 -17.257 1.00 83.25 90 ASP A N 1
ATOM 716 C CA . ASP A 1 90 ? 11.532 1.930 -18.526 1.00 83.25 90 ASP A CA 1
ATOM 717 C C . ASP A 1 90 ? 11.422 3.185 -19.393 1.00 83.25 90 ASP A C 1
ATOM 719 O O . ASP A 1 90 ? 11.523 4.323 -18.925 1.00 83.25 90 ASP A O 1
ATOM 723 N N . TRP A 1 91 ? 11.234 2.988 -20.690 1.00 83.56 91 TRP A N 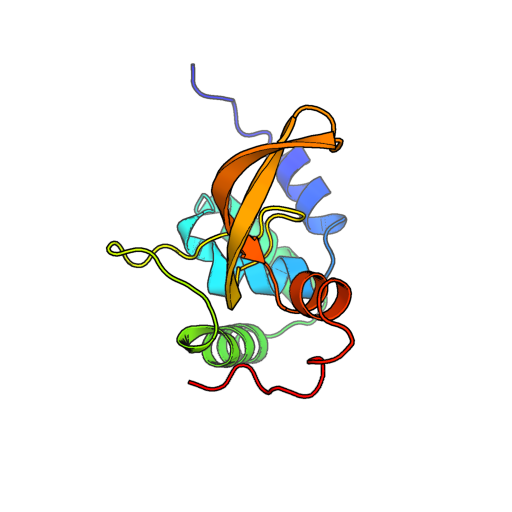1
ATOM 724 C CA . TRP A 1 91 ? 11.025 4.074 -21.630 1.00 83.56 91 TRP A CA 1
ATOM 725 C C . TRP A 1 91 ? 9.636 4.677 -21.448 1.00 83.56 91 TRP A C 1
ATOM 727 O O . TRP A 1 91 ? 8.612 4.018 -21.626 1.00 83.56 91 TRP A O 1
ATOM 737 N N . TYR A 1 92 ? 9.581 5.974 -21.164 1.00 77.88 92 TYR A N 1
ATOM 738 C CA . TYR A 1 92 ? 8.356 6.738 -21.329 1.00 77.88 92 TYR A CA 1
ATOM 739 C C . TYR A 1 92 ? 8.012 6.813 -22.818 1.00 77.88 92 TYR A C 1
ATOM 741 O O . TYR A 1 92 ? 8.758 7.397 -23.607 1.00 77.88 92 TYR A O 1
ATOM 749 N N . ARG A 1 93 ? 6.886 6.201 -23.200 1.00 79.75 93 ARG A N 1
ATOM 750 C CA . ARG A 1 93 ? 6.399 6.180 -24.581 1.00 79.75 93 ARG A CA 1
ATOM 751 C C . ARG A 1 93 ? 5.269 7.187 -24.762 1.00 79.75 93 ARG A C 1
ATOM 753 O O . ARG A 1 93 ? 4.208 7.037 -24.158 1.00 79.75 93 ARG A O 1
ATOM 760 N N . TRP A 1 94 ? 5.458 8.183 -25.624 1.00 76.19 94 TRP A N 1
ATOM 761 C CA . TRP A 1 94 ? 4.367 9.073 -26.023 1.00 76.19 94 TRP A CA 1
ATOM 762 C C . TRP A 1 94 ? 3.356 8.299 -26.872 1.00 76.19 94 TRP A C 1
ATOM 764 O O . TRP A 1 94 ? 3.737 7.619 -27.829 1.00 76.19 94 TRP A O 1
ATOM 774 N N . LEU A 1 95 ? 2.081 8.344 -26.464 1.00 75.75 95 LEU A N 1
ATOM 775 C CA . LEU A 1 95 ? 0.980 7.547 -27.033 1.00 75.75 95 LEU A CA 1
ATOM 776 C C . LEU A 1 95 ? 1.265 6.030 -27.096 1.00 75.75 95 LEU A C 1
ATOM 778 O O . LEU A 1 95 ? 0.690 5.324 -27.915 1.00 75.75 95 LEU A O 1
ATOM 782 N N . GLY A 1 96 ? 2.177 5.515 -26.264 1.00 72.00 96 GLY A N 1
ATOM 783 C CA . GLY A 1 96 ? 2.572 4.102 -26.277 1.00 72.00 96 GLY A CA 1
ATOM 784 C C . GLY A 1 96 ? 3.490 3.683 -27.436 1.00 72.00 96 GLY A C 1
ATOM 785 O O . GLY A 1 96 ? 3.974 2.552 -27.417 1.00 72.00 96 GLY A O 1
ATOM 786 N N . LEU A 1 97 ? 3.785 4.574 -28.393 1.00 75.62 97 LEU A N 1
ATOM 787 C CA . LEU A 1 97 ? 4.583 4.255 -29.585 1.00 75.62 97 LEU A CA 1
ATOM 788 C C . LEU A 1 97 ? 6.000 4.836 -29.566 1.00 75.62 97 LEU A C 1
ATOM 790 O O . LEU A 1 97 ? 6.934 4.130 -29.934 1.00 75.62 97 LEU A O 1
ATOM 794 N N . ILE A 1 98 ? 6.183 6.099 -29.166 1.00 81.94 98 ILE A N 1
ATOM 795 C CA . ILE A 1 98 ? 7.474 6.788 -29.345 1.00 81.94 98 ILE A CA 1
ATOM 796 C C . ILE A 1 98 ? 8.236 6.838 -28.015 1.00 81.94 98 ILE A C 1
ATOM 798 O O . ILE A 1 98 ? 7.819 7.596 -27.135 1.00 81.94 98 ILE A O 1
ATOM 802 N N . PRO A 1 99 ? 9.331 6.071 -27.832 1.00 81.25 99 PRO A N 1
ATOM 803 C CA . PRO A 1 99 ? 10.158 6.150 -26.632 1.00 81.25 99 PRO A CA 1
ATOM 804 C C . PRO A 1 99 ? 10.887 7.500 -26.595 1.00 81.25 99 PRO A C 1
ATOM 806 O O . PRO A 1 99 ? 11.701 7.794 -27.465 1.00 81.25 99 PRO A O 1
ATOM 809 N N . LEU A 1 100 ? 10.566 8.339 -25.608 1.00 82.75 100 LEU A N 1
ATOM 810 C CA . LEU A 1 100 ? 11.126 9.690 -25.492 1.00 82.75 100 LEU A CA 1
ATOM 811 C C . LEU A 1 100 ? 12.314 9.747 -24.531 1.00 82.75 100 LEU A C 1
ATOM 813 O O . LEU A 1 100 ? 13.350 10.314 -24.859 1.00 82.75 100 LEU A O 1
ATOM 817 N N . PHE A 1 101 ? 12.166 9.183 -23.334 1.00 85.69 101 PHE A N 1
ATOM 818 C CA . PHE A 1 101 ? 13.211 9.188 -22.311 1.00 85.69 101 PHE A CA 1
ATOM 819 C C . PHE A 1 101 ? 12.993 8.065 -21.301 1.00 85.69 101 PHE A C 1
ATOM 821 O O . PHE A 1 101 ? 11.873 7.588 -21.114 1.00 85.69 101 PHE A O 1
ATOM 828 N N . HIS A 1 102 ? 14.063 7.666 -20.618 1.00 84.69 102 HIS A N 1
ATOM 829 C CA . HIS A 1 102 ? 13.979 6.728 -19.508 1.00 84.69 102 HIS A CA 1
ATOM 830 C C . HIS A 1 102 ? 13.342 7.389 -18.285 1.00 84.69 102 HIS A C 1
ATOM 832 O O . HIS A 1 102 ? 13.755 8.465 -17.850 1.00 84.69 102 HIS A O 1
ATOM 838 N N . ARG A 1 103 ? 12.347 6.723 -17.706 1.00 87.25 103 ARG A N 1
ATOM 839 C CA . ARG A 1 103 ? 11.675 7.135 -16.478 1.00 87.25 103 ARG A CA 1
ATOM 840 C C . ARG A 1 103 ? 11.666 5.967 -15.502 1.00 87.25 103 ARG A C 1
ATOM 842 O O . ARG A 1 103 ? 11.470 4.821 -15.893 1.00 87.25 103 ARG A O 1
ATOM 849 N N . ARG A 1 104 ? 11.869 6.273 -14.221 1.00 88.75 104 ARG A N 1
ATOM 850 C CA . ARG A 1 104 ? 11.688 5.300 -13.144 1.00 88.75 104 ARG A CA 1
ATOM 851 C C . ARG A 1 104 ? 10.199 5.082 -12.895 1.00 88.75 104 ARG A C 1
ATOM 853 O O . ARG A 1 104 ? 9.474 6.043 -12.623 1.00 88.75 104 ARG A O 1
ATOM 860 N N . TYR A 1 105 ? 9.763 3.838 -12.993 1.00 89.69 105 TYR A N 1
ATOM 861 C CA . TYR A 1 105 ? 8.425 3.383 -12.645 1.00 89.69 105 TYR A CA 1
ATOM 862 C C . TYR A 1 105 ? 8.491 2.508 -11.407 1.00 89.69 105 TYR A C 1
ATOM 864 O O . TYR A 1 105 ? 9.481 1.830 -11.161 1.00 89.69 105 TYR A O 1
ATOM 872 N N . ARG A 1 106 ? 7.429 2.551 -10.609 1.00 92.44 106 ARG A N 1
ATOM 873 C CA . ARG A 1 106 ? 7.336 1.846 -9.336 1.00 92.44 106 ARG A CA 1
ATOM 874 C C . ARG A 1 106 ? 6.083 0.999 -9.335 1.00 92.44 106 ARG A C 1
ATOM 876 O O . ARG A 1 106 ? 4.999 1.480 -9.684 1.00 92.44 106 ARG A O 1
ATOM 883 N N . TYR A 1 107 ? 6.225 -0.255 -8.945 1.00 91.06 107 TYR A N 1
ATOM 884 C CA . TYR A 1 107 ? 5.163 -1.243 -9.061 1.00 91.06 107 TYR A CA 1
ATOM 885 C C . TYR A 1 107 ? 4.905 -1.927 -7.725 1.00 91.06 107 TYR A C 1
ATOM 887 O O . TYR A 1 107 ? 5.822 -2.152 -6.936 1.00 91.06 107 TYR A O 1
ATOM 895 N N . CYS A 1 108 ? 3.635 -2.240 -7.468 1.00 90.50 108 CYS A N 1
ATOM 896 C CA . CYS A 1 108 ? 3.273 -3.182 -6.418 1.00 90.50 108 CYS A CA 1
ATOM 897 C C . CYS A 1 108 ? 3.569 -4.610 -6.891 1.00 90.50 108 CYS A C 1
ATOM 899 O O . CYS A 1 108 ? 3.705 -4.854 -8.092 1.00 90.50 108 CYS A O 1
ATOM 901 N N . GLU A 1 109 ? 3.607 -5.556 -5.955 1.00 87.94 109 GLU A N 1
ATOM 902 C CA . GLU A 1 109 ? 3.936 -6.961 -6.221 1.00 87.94 109 GLU A CA 1
ATOM 903 C C . GLU A 1 109 ? 3.084 -7.560 -7.353 1.00 87.94 109 GLU A C 1
ATOM 905 O O . GLU A 1 109 ? 3.599 -8.202 -8.266 1.00 87.94 109 GLU A O 1
ATOM 910 N N . THR A 1 110 ? 1.775 -7.286 -7.344 1.00 88.81 110 THR A N 1
ATOM 911 C CA . THR A 1 110 ? 0.842 -7.779 -8.365 1.00 88.81 110 THR A CA 1
ATOM 912 C C . THR A 1 110 ? 1.187 -7.265 -9.762 1.00 88.81 110 THR A C 1
ATOM 914 O O . THR A 1 110 ? 1.271 -8.050 -10.703 1.00 88.81 110 THR A O 1
ATOM 917 N N . HIS A 1 111 ? 1.393 -5.955 -9.912 1.00 90.38 111 HIS A N 1
ATOM 918 C CA . HIS A 1 111 ? 1.680 -5.357 -11.217 1.00 90.38 111 HIS A CA 1
ATOM 919 C C . HIS A 1 111 ? 3.082 -5.677 -11.717 1.00 90.38 111 HIS A C 1
ATOM 921 O O . HIS A 1 111 ? 3.286 -5.780 -12.923 1.00 90.38 111 HIS A O 1
ATOM 927 N N . TRP A 1 112 ? 4.030 -5.861 -10.802 1.00 88.81 112 TRP A N 1
ATOM 928 C CA . TRP A 1 112 ? 5.351 -6.348 -11.152 1.00 88.81 112 TRP A CA 1
ATOM 929 C C . TRP A 1 112 ? 5.282 -7.754 -11.753 1.00 88.81 112 TRP A C 1
ATOM 931 O O . TRP A 1 112 ? 5.732 -7.956 -12.877 1.00 88.81 112 TRP A O 1
ATOM 941 N N . ARG A 1 113 ? 4.626 -8.702 -11.065 1.00 87.25 113 ARG A N 1
ATOM 942 C CA . ARG A 1 113 ? 4.453 -10.079 -11.566 1.00 87.25 113 ARG A CA 1
ATOM 943 C C . ARG A 1 113 ? 3.708 -10.144 -12.898 1.00 87.25 113 ARG A C 1
ATOM 945 O O . ARG A 1 113 ? 4.033 -10.972 -13.736 1.00 87.25 113 ARG A O 1
ATOM 952 N N . GLN A 1 114 ? 2.713 -9.281 -13.107 1.00 87.94 114 GLN A N 1
ATOM 953 C CA . GLN A 1 114 ? 2.000 -9.208 -14.389 1.00 87.94 114 GLN A CA 1
ATOM 954 C C . GLN A 1 114 ? 2.897 -8.743 -15.540 1.00 87.94 114 GLN A C 1
ATOM 956 O O . GLN A 1 114 ? 2.660 -9.118 -16.686 1.00 87.94 114 GLN A O 1
ATOM 961 N N . ARG A 1 115 ? 3.893 -7.902 -15.246 1.00 84.62 115 ARG A N 1
ATOM 962 C CA . ARG A 1 115 ? 4.815 -7.355 -16.241 1.00 84.62 115 ARG A CA 1
ATOM 963 C C . ARG A 1 115 ? 5.981 -8.298 -16.542 1.00 84.62 115 ARG A C 1
ATOM 965 O O . ARG A 1 115 ? 6.414 -8.324 -17.687 1.00 84.62 115 ARG A O 1
ATOM 972 N N . HIS A 1 116 ? 6.412 -9.071 -15.545 1.00 82.31 116 HIS A N 1
ATOM 973 C CA . HIS A 1 116 ? 7.498 -10.055 -15.639 1.00 82.31 116 HIS A CA 1
ATOM 974 C C . HIS A 1 116 ? 7.012 -11.451 -15.251 1.00 82.31 116 HIS A C 1
ATOM 976 O O . HIS A 1 116 ? 7.427 -11.990 -14.218 1.00 82.31 116 HIS A O 1
ATOM 982 N N . PRO A 1 117 ? 6.103 -12.052 -16.038 1.00 78.38 117 PRO A N 1
ATOM 983 C CA . PRO A 1 117 ? 5.617 -13.401 -15.762 1.00 78.38 117 PRO A CA 1
ATOM 984 C C . PRO A 1 117 ? 6.755 -14.435 -15.719 1.00 78.38 117 PRO A C 1
ATOM 986 O O . PRO A 1 117 ? 6.655 -15.421 -14.996 1.00 78.38 117 PRO A O 1
ATOM 989 N N . GLU A 1 118 ? 7.854 -14.199 -16.435 1.00 79.12 118 GLU A N 1
ATOM 990 C CA . GLU A 1 118 ? 9.057 -15.034 -16.458 1.00 79.12 118 GLU A CA 1
ATOM 991 C C . GLU A 1 118 ? 9.914 -14.955 -15.181 1.00 79.12 118 GLU A C 1
ATOM 993 O O . GLU A 1 118 ? 10.776 -15.806 -14.975 1.00 79.12 118 GLU A O 1
ATOM 998 N N . GLN A 1 119 ? 9.680 -13.960 -14.319 1.00 70.81 119 GLN A N 1
ATOM 999 C CA . GLN A 1 119 ? 10.393 -13.745 -13.051 1.00 70.81 119 GLN A CA 1
ATOM 1000 C C . GLN A 1 119 ? 9.462 -13.856 -11.834 1.00 70.81 119 GLN A C 1
ATOM 1002 O O . GLN A 1 119 ? 9.816 -13.421 -10.740 1.00 70.81 119 GLN A O 1
ATOM 1007 N N . ALA A 1 120 ? 8.273 -14.448 -11.991 1.00 61.28 120 ALA A N 1
ATOM 1008 C CA . ALA A 1 120 ? 7.273 -14.540 -10.924 1.00 61.28 120 ALA A CA 1
ATOM 1009 C C . ALA A 1 120 ? 7.763 -15.282 -9.658 1.00 61.28 120 ALA A C 1
ATOM 1011 O O . ALA A 1 120 ? 7.245 -15.008 -8.571 1.00 61.28 120 ALA A O 1
ATOM 1012 N N . ASP A 1 121 ? 8.770 -16.153 -9.813 1.00 60.41 121 ASP A N 1
ATOM 1013 C CA . ASP A 1 121 ? 9.409 -16.945 -8.751 1.00 60.41 121 ASP A CA 1
ATOM 1014 C C . ASP A 1 121 ? 10.616 -16.252 -8.094 1.00 60.41 121 ASP A C 1
ATOM 1016 O O . ASP A 1 121 ? 11.169 -16.777 -7.126 1.00 60.41 121 ASP A O 1
ATOM 1020 N N . GLN A 1 122 ? 11.050 -15.083 -8.583 1.00 59.88 122 GLN A N 1
ATOM 1021 C CA . GLN A 1 122 ? 12.022 -14.288 -7.839 1.00 59.88 122 GLN A CA 1
ATOM 1022 C C . GLN A 1 122 ? 11.319 -13.729 -6.603 1.00 59.88 122 GLN A C 1
ATOM 1024 O O . GLN A 1 122 ? 10.518 -12.795 -6.682 1.00 59.88 122 GLN A O 1
ATOM 1029 N N . GLU A 1 123 ? 11.601 -14.325 -5.444 1.00 56.94 123 GLU A N 1
ATOM 1030 C CA . GLU A 1 123 ? 11.304 -13.685 -4.172 1.00 56.94 123 GLU A CA 1
ATOM 1031 C C . GLU A 1 123 ? 11.917 -12.278 -4.223 1.00 56.94 123 GLU A C 1
ATOM 1033 O O . GLU A 1 123 ? 13.089 -12.121 -4.575 1.00 56.94 123 GLU A O 1
ATOM 1038 N N . PHE A 1 124 ? 11.114 -11.253 -3.922 1.00 57.34 124 PHE A N 1
ATOM 1039 C CA . PHE A 1 124 ? 11.570 -9.874 -3.739 1.00 57.34 124 PHE A CA 1
ATOM 1040 C C . PHE A 1 124 ? 12.495 -9.847 -2.505 1.00 57.34 124 PHE A C 1
ATOM 1042 O O . PHE A 1 124 ? 12.084 -9.483 -1.406 1.00 57.34 124 PHE A O 1
ATOM 1049 N N . LEU A 1 125 ? 13.711 -10.372 -2.669 1.00 42.34 125 LEU A N 1
ATOM 1050 C CA . LEU A 1 125 ? 14.715 -10.617 -1.643 1.00 42.34 125 LEU A CA 1
ATOM 1051 C C . LEU A 1 125 ? 15.697 -9.455 -1.621 1.00 42.34 125 LEU A C 1
ATOM 1053 O O . LEU A 1 125 ? 16.621 -9.401 -2.433 1.00 42.34 125 LEU A O 1
ATOM 1057 N N . ALA A 1 126 ? 15.489 -8.562 -0.661 1.00 36.97 126 ALA A N 1
ATOM 1058 C CA . ALA A 1 126 ? 16.499 -8.144 0.313 1.00 36.97 126 ALA A CA 1
ATOM 1059 C C . ALA A 1 126 ? 15.829 -7.257 1.369 1.00 36.97 126 ALA A C 1
ATOM 1061 O O . ALA A 1 126 ? 15.346 -6.167 0.997 1.00 36.97 126 ALA A O 1
#

Foldseek 3Di:
DDDPPPVVVLLVCLLPDDLVQLLQCLQQQVVVDDPSSNVSSVVSNVVVVHDPVNSVVSNVVCVVQFDADPVRHFDAAPPPRGTFRDKDWDFDADVNHRRDDTDIGTHDLVVVCVVCVVCNPPDSDD

Sequence (126 aa):
MVLKLDRQRMLANAAQADTLELLDRVTVLREHLEPQAVEIAEAELARRGITPDEIESHGRHWRHRVLRDERGMVWNCCLCGRAAVAEELDWYRWLGLIPLFHRRYRYCETHWRQRHPEQADQEFLA

Secondary structure (DSSP, 8-state):
------HHHHHHHHHHS-HHHHHHHHHTSGGGS-HHHHHHHHHHHHHTT--HHHHHHHHHHHTTTS-B-TTSPBPBPTTT-SBP-EEEEEEEEETTTEEEEEEEEEE-HHHHHHH-GGGTTS----

pLDDT: mean 83.57, std 12.58, range [30.84, 96.19]